Protein AF-A0A0E4AZ51-F1 (afdb_monomer)

pLDDT: mean 97.5, std 4.2, range [66.88, 98.94]

Radius of gyration: 14.55 Å; Cα contacts (8 Å, |Δi|>4): 148; chains: 1; bounding box: 35×25×43 Å

Secondary structure (DSSP, 8-state):
--GGG--HHHHHHHHHHHHHHHHHHHHHTT--SPEEE---S-SSSS--SS-SHHHHHHHHHHHT-TTTEEEEEEHHHHHHTTS-HHHHHHHHHHTT-EEEEE-----TT-

Nearest PDB structures (foldseek):
  6t8f-assembly1_B  TM=1.001E+00  e=1.484E-13  Piromyces sp. E2
  4xkm-assembly1_H  TM=9.992E-01  e=3.707E-13  Bacteroides thetaiotaomicron VPI-5482
  5nh4-assembly1_B  TM=1.000E+00  e=1.902E-12  Piromyces sp. E2
  1a0c-assembly1_A  TM=9.952E-01  e=1.284E-12  Thermoanaerobacterium thermosulfurigenes
  1a0e-assembly1_A  TM=9.957E-01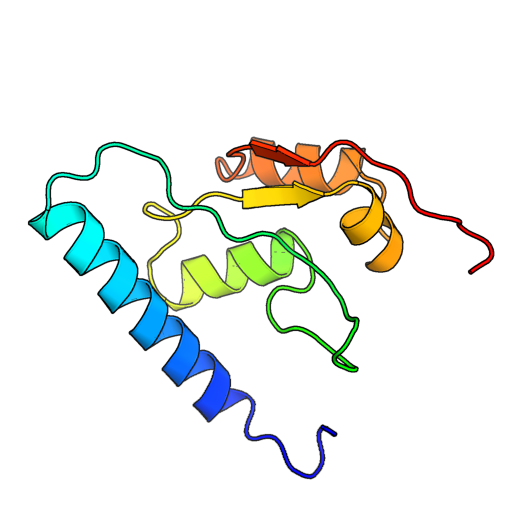  e=3.209E-12  Thermotoga neapolitana

Foldseek 3Di:
DDPVPDDPVVVLVVVLVVVVVVLVVCVVVVPPAAAEDEAAQCPPHPGDQSQALVSVCVSCVVSVNQVRYAYAYEQQRCVNSVHGSVVRVVVRVVSVRHDHYDDDHDDPVD

Structure (mmCIF, N/CA/C/O backbone):
data_AF-A0A0E4AZ51-F1
#
_entry.id   AF-A0A0E4AZ51-F1
#
loop_
_atom_site.group_PDB
_atom_site.id
_atom_site.type_symbol
_atom_site.label_atom_id
_atom_site.label_alt_id
_atom_site.label_comp_id
_atom_site.label_asym_id
_atom_site.label_entity_id
_atom_site.label_seq_id
_atom_site.pdbx_PDB_ins_code
_atom_site.Cartn_x
_atom_site.Cartn_y
_atom_site.Cartn_z
_atom_site.occupancy
_atom_site.B_iso_or_equiv
_atom_site.auth_seq_id
_atom_site.auth_comp_id
_atom_site.auth_asym_id
_atom_site.auth_atom_id
_atom_site.pdbx_PDB_model_num
ATOM 1 N N . ASP A 1 1 ? 18.497 -1.883 -0.141 1.00 70.88 1 ASP A N 1
ATOM 2 C CA . ASP A 1 1 ? 18.606 -3.237 0.446 1.00 70.88 1 ASP A CA 1
ATOM 3 C C . ASP A 1 1 ? 18.308 -4.339 -0.555 1.00 70.88 1 ASP A C 1
ATOM 5 O O . ASP A 1 1 ? 17.780 -4.064 -1.631 1.00 70.88 1 ASP A O 1
ATOM 9 N N . THR A 1 2 ? 18.690 -5.573 -0.226 1.00 91.38 2 THR A N 1
ATOM 10 C CA . THR A 1 2 ? 18.491 -6.768 -1.057 1.00 91.38 2 THR A CA 1
ATOM 11 C C . THR A 1 2 ? 17.745 -7.834 -0.266 1.00 91.38 2 THR A C 1
ATOM 13 O O . THR A 1 2 ? 17.787 -7.847 0.954 1.00 91.38 2 THR A O 1
ATOM 16 N N . LEU A 1 3 ? 17.141 -8.812 -0.935 1.00 96.31 3 LEU A N 1
ATOM 17 C CA . LEU A 1 3 ? 16.507 -9.912 -0.206 1.00 96.31 3 LEU A CA 1
ATOM 18 C C . LEU A 1 3 ? 17.509 -10.737 0.635 1.00 96.31 3 LEU A C 1
ATOM 20 O O . LEU A 1 3 ? 17.119 -11.338 1.628 1.00 96.31 3 LEU A O 1
ATOM 24 N N . LEU A 1 4 ? 18.801 -10.739 0.277 1.00 97.69 4 LEU A N 1
ATOM 25 C CA . LEU A 1 4 ? 19.843 -11.492 0.992 1.00 97.69 4 LEU A CA 1
ATOM 26 C C . LEU A 1 4 ? 20.061 -11.002 2.430 1.00 97.69 4 LEU A C 1
ATOM 28 O O . LEU A 1 4 ? 20.550 -11.765 3.259 1.00 97.69 4 LEU A O 1
ATOM 32 N N . ASN A 1 5 ? 19.715 -9.747 2.721 1.00 97.38 5 ASN A N 1
ATOM 33 C CA . ASN A 1 5 ? 19.860 -9.140 4.041 1.00 97.38 5 ASN A CA 1
ATOM 34 C C . ASN A 1 5 ? 18.520 -8.726 4.672 1.00 97.38 5 ASN A C 1
ATOM 36 O O . ASN A 1 5 ? 18.522 -7.954 5.627 1.00 97.38 5 ASN A O 1
ATOM 40 N N . THR A 1 6 ? 17.397 -9.257 4.176 1.00 98.00 6 THR A N 1
ATOM 41 C CA . THR A 1 6 ? 16.045 -8.895 4.625 1.00 98.00 6 THR A CA 1
ATOM 42 C C . THR A 1 6 ? 15.328 -10.089 5.250 1.00 98.00 6 THR A C 1
ATOM 44 O O . THR A 1 6 ? 15.138 -11.126 4.614 1.00 98.00 6 THR A O 1
ATOM 47 N N . ASP A 1 7 ? 14.847 -9.920 6.483 1.00 98.19 7 ASP A N 1
ATOM 48 C CA . ASP A 1 7 ? 13.887 -10.841 7.100 1.00 98.19 7 ASP A CA 1
ATOM 49 C C . ASP A 1 7 ? 12.466 -10.318 6.862 1.00 98.19 7 ASP A C 1
ATOM 51 O O . ASP A 1 7 ? 11.920 -9.539 7.649 1.00 98.19 7 ASP A O 1
ATOM 55 N N . LEU A 1 8 ? 11.859 -10.779 5.762 1.00 96.81 8 LEU A N 1
ATOM 56 C CA . LEU A 1 8 ? 10.518 -10.366 5.333 1.00 96.81 8 LEU A CA 1
ATOM 57 C C . LEU A 1 8 ? 9.464 -10.579 6.423 1.00 96.81 8 LEU A C 1
ATOM 59 O O . LEU A 1 8 ? 8.547 -9.773 6.584 1.00 96.81 8 LEU A O 1
ATOM 63 N N . ARG A 1 9 ? 9.570 -11.684 7.172 1.00 97.12 9 ARG A N 1
ATOM 64 C CA . ARG A 1 9 ? 8.593 -12.020 8.210 1.00 97.12 9 ARG A CA 1
ATOM 65 C C . ARG A 1 9 ? 8.707 -11.030 9.353 1.00 97.12 9 ARG A C 1
ATOM 67 O O . ARG A 1 9 ? 7.688 -10.514 9.814 1.00 97.12 9 ARG A O 1
ATOM 74 N N . ARG A 1 10 ? 9.934 -10.782 9.813 1.00 98.44 10 ARG A N 1
ATOM 75 C CA . ARG A 1 10 ? 10.184 -9.848 10.905 1.00 98.44 10 A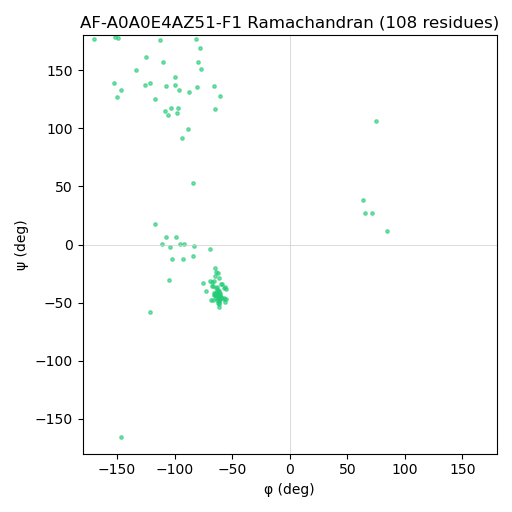RG A CA 1
ATOM 76 C C . ARG A 1 10 ? 9.737 -8.453 10.511 1.00 98.44 10 ARG A C 1
ATOM 78 O O . ARG A 1 10 ? 8.928 -7.886 11.233 1.00 98.44 10 ARG A O 1
ATOM 85 N N . GLU A 1 11 ? 10.205 -7.923 9.388 1.00 98.50 11 GLU A N 1
ATOM 86 C CA . GLU A 1 11 ? 9.886 -6.556 8.968 1.00 98.50 11 GLU A CA 1
ATOM 87 C C . GLU A 1 11 ? 8.380 -6.338 8.791 1.00 98.50 11 GLU A C 1
ATOM 89 O O . GLU A 1 11 ? 7.838 -5.394 9.368 1.00 98.50 11 GLU A O 1
ATOM 94 N N . ARG A 1 12 ? 7.664 -7.260 8.128 1.00 97.38 12 ARG A N 1
ATOM 95 C CA . ARG A 1 12 ? 6.198 -7.173 8.007 1.00 97.38 12 ARG A CA 1
ATOM 96 C C . ARG A 1 12 ? 5.489 -7.222 9.361 1.00 97.38 12 ARG A C 1
ATOM 98 O O . ARG A 1 12 ? 4.544 -6.469 9.572 1.00 97.38 12 ARG A O 1
ATOM 105 N N . ALA A 1 13 ? 5.940 -8.061 10.297 1.00 98.50 13 ALA A N 1
ATOM 106 C CA . ALA A 1 13 ? 5.364 -8.109 11.643 1.00 98.50 13 ALA A CA 1
ATOM 107 C C . ALA A 1 13 ? 5.627 -6.818 12.441 1.00 98.50 13 ALA A C 1
ATOM 109 O O . ALA A 1 13 ? 4.772 -6.377 13.210 1.00 98.50 13 ALA A O 1
ATOM 110 N N . GLN A 1 14 ? 6.796 -6.192 12.257 1.00 98.75 14 GLN A N 1
ATOM 111 C CA . GLN A 1 14 ? 7.096 -4.888 12.854 1.00 98.75 14 GLN A CA 1
ATOM 112 C C . GLN A 1 14 ? 6.199 -3.792 12.264 1.00 98.75 14 GLN A C 1
ATOM 114 O O . GLN A 1 14 ? 5.653 -3.000 13.030 1.00 98.75 14 GLN A O 1
ATOM 119 N N . LEU A 1 15 ? 6.001 -3.785 10.941 1.00 98.56 15 LEU A N 1
ATOM 120 C CA . LEU A 1 15 ? 5.112 -2.843 10.260 1.00 98.56 15 LEU A CA 1
ATOM 121 C C . LEU A 1 15 ? 3.661 -2.994 10.734 1.00 98.56 15 LEU A C 1
ATOM 123 O O . LEU A 1 15 ? 3.038 -2.003 11.101 1.00 98.56 15 LEU A O 1
ATOM 127 N N . GLY A 1 16 ? 3.147 -4.225 10.823 1.00 98.62 16 GLY A N 1
ATOM 128 C CA . GLY A 1 16 ? 1.811 -4.500 11.369 1.00 98.62 16 GLY A CA 1
ATOM 129 C C . GLY A 1 16 ? 1.646 -3.980 12.800 1.00 98.62 16 GLY A C 1
ATOM 130 O O . GLY A 1 16 ? 0.685 -3.270 13.098 1.00 98.62 16 GLY A O 1
ATOM 131 N N . ARG A 1 17 ? 2.628 -4.237 13.681 1.00 98.75 17 ARG A N 1
ATOM 132 C CA . ARG A 1 17 ? 2.616 -3.690 15.050 1.00 98.75 17 ARG A CA 1
ATOM 133 C C . ARG A 1 17 ? 2.620 -2.162 15.052 1.00 98.75 17 ARG A C 1
ATOM 135 O O . ARG A 1 17 ? 1.890 -1.559 15.831 1.00 98.75 17 ARG A O 1
ATOM 142 N N . PHE A 1 18 ? 3.437 -1.539 14.206 1.00 98.88 18 PHE A N 1
ATOM 143 C CA . PHE A 1 18 ? 3.497 -0.084 14.101 1.00 98.88 18 PHE A CA 1
ATOM 144 C C . PHE A 1 18 ? 2.151 0.509 13.666 1.00 98.88 18 PHE A C 1
ATOM 146 O O . PHE A 1 18 ? 1.679 1.453 14.292 1.00 98.88 18 PHE A O 1
ATOM 153 N N . MET A 1 19 ? 1.484 -0.088 12.675 1.00 98.75 19 MET A N 1
ATOM 154 C CA . MET A 1 19 ? 0.174 0.382 12.213 1.00 98.75 19 MET A CA 1
ATOM 155 C C . MET A 1 19 ? -0.907 0.276 13.294 1.00 98.75 19 MET A C 1
ATOM 157 O O . MET A 1 19 ? -1.709 1.197 13.439 1.00 98.75 19 MET A O 1
ATOM 161 N N . HIS A 1 20 ? -0.890 -0.765 14.134 1.00 98.81 20 HIS A N 1
ATOM 162 C CA . HIS A 1 20 ? -1.772 -0.805 15.306 1.00 98.81 20 HIS A CA 1
ATOM 163 C C . HIS A 1 20 ? -1.523 0.353 16.276 1.00 98.81 20 HIS A C 1
ATOM 165 O O . HIS A 1 20 ? -2.486 0.942 16.760 1.00 98.81 20 HIS A O 1
ATOM 171 N N . LEU A 1 21 ? -0.260 0.711 16.533 1.00 98.81 21 LEU A N 1
ATOM 172 C CA . LEU A 1 21 ? 0.069 1.848 17.402 1.00 98.81 21 LEU A CA 1
ATOM 173 C C . LEU A 1 21 ? -0.436 3.172 16.813 1.00 98.81 21 LEU A C 1
ATOM 175 O O . LEU A 1 21 ? -0.916 4.026 17.558 1.00 98.81 21 LEU A O 1
ATOM 179 N N . VAL A 1 22 ? -0.374 3.334 15.487 1.00 98.75 22 VAL A N 1
ATOM 180 C CA . VAL A 1 22 ? -0.949 4.495 14.789 1.00 98.75 22 VAL A CA 1
ATOM 181 C C . VAL A 1 22 ? -2.466 4.551 14.992 1.00 98.75 22 VAL A C 1
ATOM 183 O O . VAL A 1 22 ? -2.980 5.584 15.424 1.00 98.75 22 VAL A O 1
ATOM 186 N N . VAL A 1 23 ? -3.179 3.445 14.752 1.00 98.75 23 VAL A N 1
ATOM 187 C CA . VAL A 1 23 ? -4.642 3.358 14.933 1.00 98.75 23 VAL A CA 1
ATOM 188 C C . VAL A 1 23 ? -5.047 3.625 16.386 1.00 98.75 23 VAL A C 1
ATOM 190 O O . VAL A 1 23 ? -5.958 4.412 16.647 1.00 98.75 23 VAL A O 1
ATOM 193 N N . GLU A 1 24 ? -4.367 2.998 17.348 1.00 98.69 24 GLU A N 1
ATOM 194 C CA . GLU A 1 24 ? -4.627 3.186 18.777 1.00 98.69 24 GLU A CA 1
ATOM 195 C C . GLU A 1 24 ? -4.434 4.651 19.179 1.00 98.69 24 GLU A C 1
ATOM 197 O O . GLU A 1 24 ? -5.288 5.242 19.845 1.00 98.69 24 GLU A O 1
ATOM 202 N N . HIS A 1 25 ? -3.337 5.263 18.732 1.00 98.81 25 HIS A N 1
ATOM 203 C CA . HIS A 1 25 ? -3.047 6.653 19.036 1.00 98.81 25 HIS A CA 1
ATOM 204 C C . HIS A 1 25 ? -4.084 7.595 18.426 1.00 98.81 25 HIS A C 1
ATOM 206 O O . HIS A 1 25 ? -4.567 8.477 19.136 1.00 98.81 25 HIS A O 1
ATOM 212 N N . ALA A 1 26 ? -4.451 7.398 17.155 1.00 98.69 26 ALA A N 1
ATOM 213 C CA . ALA A 1 26 ? -5.480 8.180 16.472 1.00 98.69 26 ALA A CA 1
ATOM 214 C C . ALA A 1 26 ? -6.805 8.154 17.251 1.00 98.69 26 ALA A C 1
ATOM 216 O O . ALA A 1 26 ? -7.379 9.206 17.537 1.00 98.69 26 ALA A O 1
ATOM 217 N N . ARG A 1 27 ? -7.240 6.970 17.700 1.00 98.31 27 ARG A N 1
ATOM 218 C CA . ARG A 1 27 ? -8.438 6.815 18.542 1.00 98.31 27 ARG A CA 1
ATOM 219 C C . ARG A 1 27 ? -8.303 7.528 19.881 1.00 98.31 27 ARG A C 1
ATOM 221 O O . ARG A 1 27 ? -9.208 8.252 20.285 1.00 98.31 27 ARG A O 1
ATOM 228 N N . ARG A 1 28 ? -7.166 7.357 20.557 1.00 98.62 28 ARG A N 1
ATOM 229 C CA . ARG A 1 28 ? -6.897 7.950 21.874 1.00 98.62 28 ARG A CA 1
ATOM 230 C C . ARG A 1 28 ? -6.965 9.478 21.857 1.00 98.62 28 ARG A C 1
ATOM 232 O O . ARG A 1 28 ? -7.379 10.067 22.851 1.00 98.62 28 ARG A O 1
ATOM 239 N N . ILE A 1 29 ? -6.559 10.115 20.759 1.00 98.62 29 ILE A N 1
ATOM 240 C CA . ILE A 1 29 ? -6.615 11.580 20.610 1.00 98.62 29 ILE A CA 1
ATOM 241 C C . ILE A 1 29 ? -7.920 12.081 19.976 1.00 98.62 29 ILE A C 1
ATOM 243 O O . ILE A 1 29 ? -8.071 13.284 19.786 1.00 98.62 29 ILE A O 1
ATOM 247 N N . GLY A 1 30 ? -8.854 11.188 19.637 1.00 98.44 30 GLY A N 1
ATOM 248 C CA . GLY A 1 30 ? -10.113 11.553 18.988 1.00 98.44 30 GLY A CA 1
ATOM 249 C C . GLY A 1 30 ? -9.960 11.999 17.530 1.00 98.44 30 GLY A C 1
ATOM 250 O O . GLY A 1 30 ? -10.778 12.779 17.046 1.00 98.44 30 GLY A O 1
ATOM 251 N N . PHE A 1 31 ? -8.925 11.538 16.819 1.00 98.62 31 PHE A N 1
ATOM 252 C CA . PHE A 1 31 ? -8.782 11.808 15.390 1.00 98.62 31 PHE A CA 1
ATOM 253 C C . PHE A 1 31 ? -9.920 11.132 14.616 1.00 98.62 31 PHE A C 1
ATOM 255 O O . PHE A 1 31 ? -10.039 9.909 14.617 1.00 98.62 31 PHE A O 1
ATOM 262 N N . ALA A 1 32 ? -10.753 11.938 13.957 1.00 97.56 32 ALA A N 1
ATOM 263 C CA . ALA A 1 32 ? -11.930 11.476 13.21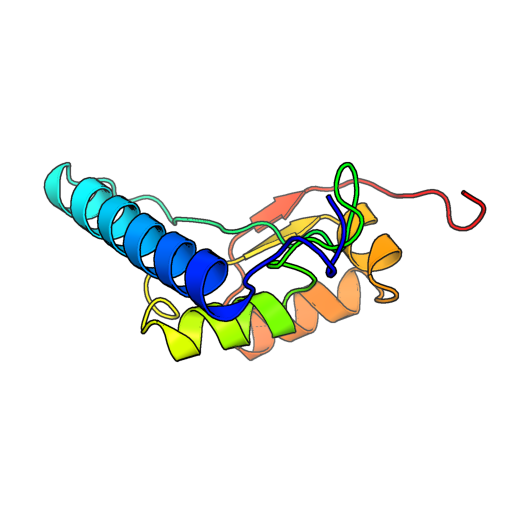8 1.00 97.56 32 ALA A CA 1
ATOM 264 C C . ALA A 1 32 ? -11.677 11.272 11.711 1.00 97.56 32 ALA A C 1
ATOM 266 O O . ALA A 1 32 ? -12.602 10.941 10.970 1.00 97.56 32 ALA A O 1
ATOM 267 N N . GLY A 1 33 ? -10.451 11.521 11.239 1.00 98.12 33 GLY A N 1
ATOM 268 C CA . GLY A 1 33 ? -10.087 11.341 9.836 1.00 98.12 33 GLY A CA 1
ATOM 269 C C . GLY A 1 33 ? -9.849 9.877 9.467 1.00 98.12 33 GLY A C 1
ATOM 270 O O . GLY A 1 33 ? -9.745 8.999 10.321 1.00 98.12 33 GLY A O 1
ATOM 271 N N . THR A 1 34 ? -9.732 9.624 8.165 1.00 98.44 34 THR A N 1
ATOM 272 C CA . THR A 1 34 ? -9.396 8.296 7.634 1.00 98.44 34 THR A CA 1
ATOM 273 C C . THR A 1 34 ? -7.881 8.133 7.575 1.00 98.44 34 THR A C 1
ATOM 275 O O . THR A 1 34 ? -7.190 9.006 7.054 1.00 98.44 34 THR A O 1
ATOM 278 N N . LEU A 1 35 ? -7.361 7.022 8.095 1.00 98.81 35 LEU A N 1
ATOM 279 C CA . LEU A 1 35 ? -5.960 6.645 7.911 1.00 98.81 35 LEU A CA 1
ATOM 280 C C . LEU A 1 35 ? -5.793 5.991 6.541 1.00 98.81 35 LEU A C 1
ATOM 282 O O . LEU A 1 35 ? -6.601 5.142 6.161 1.00 98.81 35 LEU A O 1
ATOM 286 N N . LEU A 1 36 ? -4.747 6.381 5.817 1.00 98.88 36 LEU A N 1
ATOM 287 C CA . LEU A 1 36 ? -4.481 5.904 4.466 1.00 98.88 36 LEU A CA 1
ATOM 288 C C . LEU A 1 36 ? -3.110 5.228 4.389 1.00 98.88 36 LEU A C 1
ATOM 290 O O . LEU A 1 36 ? -2.146 5.721 4.972 1.00 98.88 36 LEU A O 1
ATOM 294 N N . ILE A 1 37 ? -3.036 4.116 3.658 1.00 98.75 37 ILE A N 1
ATOM 295 C CA . ILE A 1 37 ? -1.786 3.582 3.101 1.00 98.75 37 ILE A CA 1
ATOM 296 C C . ILE A 1 37 ? -1.816 3.834 1.598 1.00 98.75 37 ILE A C 1
ATOM 298 O O . ILE A 1 37 ? -2.840 3.625 0.948 1.00 98.75 37 ILE A O 1
ATOM 302 N N . GLU A 1 38 ? -0.693 4.281 1.059 1.00 98.88 38 GLU A N 1
ATOM 303 C CA . GLU A 1 38 ? -0.525 4.562 -0.358 1.00 98.88 38 GLU A CA 1
ATOM 304 C C . GLU A 1 38 ? 0.326 3.467 -0.998 1.00 98.88 38 GLU A C 1
ATOM 306 O O . GLU A 1 38 ? 1.504 3.362 -0.663 1.00 98.88 38 GLU A O 1
ATOM 311 N N . PRO A 1 39 ? -0.239 2.619 -1.875 1.00 98.75 39 PRO A N 1
ATOM 312 C CA . PRO A 1 39 ? 0.546 1.588 -2.522 1.00 98.75 39 PRO A CA 1
ATOM 313 C C . PRO A 1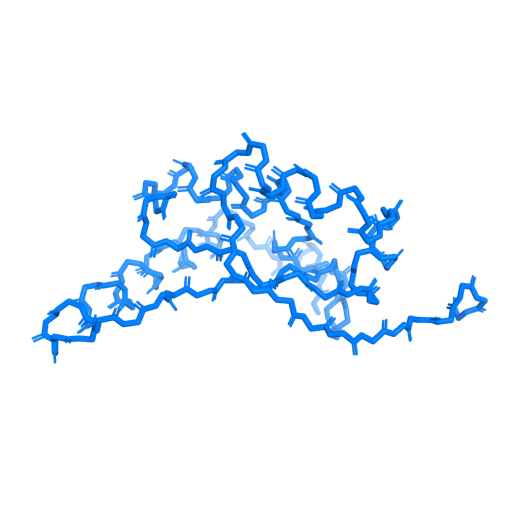 39 ? 1.602 2.186 -3.456 1.00 98.75 39 PRO A C 1
ATOM 315 O O . PRO A 1 39 ? 1.306 3.081 -4.252 1.00 98.75 39 PRO A O 1
ATOM 318 N N . LYS A 1 40 ? 2.813 1.635 -3.404 1.00 98.75 40 LYS A N 1
ATOM 319 C CA . LYS A 1 40 ? 3.893 1.872 -4.359 1.00 98.75 40 LYS A CA 1
ATOM 320 C C . LYS A 1 40 ? 4.714 0.586 -4.509 1.00 98.75 40 LYS A C 1
ATOM 322 O O . LYS A 1 40 ? 5.089 -0.015 -3.507 1.00 98.75 40 LYS A O 1
ATOM 327 N N . PRO A 1 41 ? 5.039 0.137 -5.732 1.00 98.12 41 PRO A N 1
ATOM 328 C CA . PRO A 1 41 ? 5.715 -1.147 -5.945 1.00 98.12 41 PRO A CA 1
ATOM 329 C C . PRO A 1 41 ? 7.207 -1.143 -5.590 1.00 98.12 41 PRO A C 1
ATOM 331 O O . PRO A 1 41 ? 7.757 -2.180 -5.192 1.00 98.12 41 PRO A O 1
ATOM 334 N N . MET A 1 42 ? 7.873 -0.005 -5.794 1.00 96.94 42 MET A N 1
ATOM 335 C CA . MET A 1 42 ? 9.322 0.191 -5.706 1.00 96.94 42 MET A CA 1
ATOM 336 C C . MET A 1 42 ? 9.665 1.691 -5.767 1.00 96.94 42 MET A C 1
ATOM 338 O O . MET A 1 42 ? 8.790 2.504 -6.032 1.00 96.94 42 MET A O 1
ATOM 342 N N . GLU A 1 43 ? 10.957 2.016 -5.634 1.00 91.81 43 GLU A N 1
ATOM 343 C CA . GLU A 1 43 ? 11.559 3.361 -5.668 1.00 91.81 43 GLU A CA 1
ATOM 344 C C . GLU A 1 43 ? 11.321 4.194 -4.381 1.00 91.81 43 GLU A C 1
ATOM 346 O O . GLU A 1 43 ? 10.227 4.717 -4.166 1.00 91.81 43 GLU A O 1
ATOM 351 N N . PRO A 1 44 ? 12.350 4.386 -3.523 1.00 95.69 44 PRO A N 1
ATOM 352 C CA . PRO A 1 44 ? 13.771 4.093 -3.755 1.00 95.69 44 PRO A CA 1
ATOM 353 C C . PRO A 1 44 ? 14.168 2.634 -3.483 1.00 95.69 44 PRO A C 1
ATOM 355 O O . PRO A 1 44 ? 15.292 2.235 -3.787 1.00 95.69 44 PRO A O 1
ATOM 358 N N . THR A 1 45 ? 13.290 1.821 -2.889 1.00 96.81 45 THR A N 1
ATOM 359 C CA . THR A 1 45 ? 13.616 0.415 -2.619 1.00 96.81 45 THR A CA 1
ATOM 360 C C . THR A 1 45 ? 13.452 -0.433 -3.878 1.00 96.81 45 THR A C 1
ATOM 362 O O . THR A 1 45 ? 12.706 -0.093 -4.793 1.00 96.81 45 THR A O 1
ATOM 365 N N . LYS A 1 46 ? 14.132 -1.583 -3.922 1.00 96.75 46 LYS A N 1
ATOM 366 C CA . LYS A 1 46 ? 13.941 -2.563 -5.002 1.00 96.75 46 LYS A CA 1
ATOM 367 C C . LYS A 1 46 ? 12.531 -3.176 -4.991 1.00 96.75 46 LYS A C 1
ATOM 369 O O . LYS A 1 46 ? 12.029 -3.572 -6.035 1.00 96.75 46 LYS A O 1
ATOM 374 N N . HIS A 1 47 ? 11.940 -3.304 -3.807 1.00 97.50 47 HIS A N 1
ATOM 375 C CA . HIS A 1 47 ? 10.585 -3.794 -3.582 1.00 97.50 47 HIS A CA 1
ATOM 376 C C . HIS A 1 47 ? 10.045 -3.115 -2.324 1.00 97.50 47 HIS A C 1
ATOM 378 O O . HIS A 1 47 ? 10.708 -3.137 -1.281 1.00 97.50 47 HIS A O 1
ATOM 384 N N . GLN A 1 48 ? 8.875 -2.498 -2.423 1.00 98.19 48 GLN A N 1
ATOM 385 C CA . GLN A 1 48 ? 8.116 -2.005 -1.276 1.00 98.19 48 GLN A CA 1
ATOM 386 C C . GLN A 1 48 ? 7.016 -3.013 -0.926 1.00 98.19 48 GLN A C 1
ATOM 388 O O . GLN A 1 48 ? 6.470 -3.681 -1.804 1.00 98.19 48 GLN A O 1
ATOM 393 N N . TYR A 1 49 ? 6.737 -3.175 0.372 1.00 97.69 49 TYR A N 1
ATOM 394 C CA . TYR A 1 49 ? 5.799 -4.191 0.870 1.00 97.69 49 TYR A CA 1
ATOM 395 C C . TYR A 1 49 ? 4.345 -3.900 0.493 1.00 97.69 49 TYR A C 1
ATOM 397 O O . TYR A 1 49 ? 3.548 -4.818 0.302 1.00 97.69 49 TYR A O 1
AT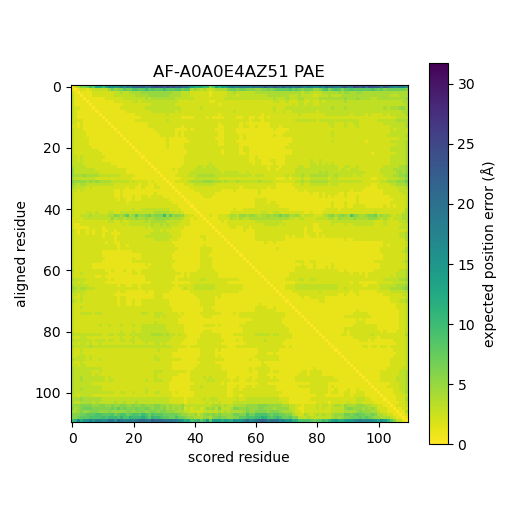OM 405 N N . ASP A 1 50 ? 4.025 -2.621 0.403 1.00 97.94 50 ASP A N 1
ATOM 406 C CA . ASP A 1 50 ? 2.780 -2.000 -0.016 1.00 97.94 50 ASP A CA 1
ATOM 407 C C . ASP A 1 50 ? 2.718 -1.877 -1.544 1.00 97.94 50 ASP A C 1
ATOM 409 O O . ASP A 1 50 ? 2.508 -0.806 -2.089 1.00 97.94 50 ASP A O 1
ATOM 413 N N . HIS A 1 51 ? 2.928 -2.996 -2.239 1.00 98.56 51 HIS A N 1
ATOM 414 C CA . HIS A 1 51 ? 3.229 -3.006 -3.671 1.00 98.56 51 HIS A CA 1
ATOM 415 C C . HIS A 1 51 ? 2.110 -2.456 -4.574 1.00 98.56 51 HIS A C 1
ATOM 417 O O . HIS A 1 51 ? 2.365 -1.656 -5.469 1.00 98.56 51 HIS A O 1
ATOM 423 N N . ASP A 1 52 ? 0.885 -2.920 -4.341 1.00 98.88 52 ASP A N 1
ATOM 424 C CA . ASP A 1 52 ? -0.346 -2.543 -5.035 1.00 98.88 52 ASP A CA 1
ATOM 425 C C . ASP A 1 52 ? -1.535 -2.658 -4.059 1.00 98.88 52 ASP A C 1
ATOM 427 O O . ASP A 1 52 ? -1.381 -3.067 -2.897 1.00 98.88 52 ASP A O 1
ATOM 431 N N . ALA A 1 53 ? -2.735 -2.299 -4.507 1.00 98.81 53 ALA A N 1
ATOM 432 C CA . ALA A 1 53 ? -3.946 -2.326 -3.697 1.00 98.81 53 ALA A CA 1
ATOM 433 C C . ALA A 1 53 ? -4.241 -3.722 -3.123 1.00 98.81 53 ALA A C 1
ATOM 435 O O . ALA A 1 53 ? -4.678 -3.837 -1.973 1.00 98.81 53 ALA A O 1
ATOM 436 N N . ALA A 1 54 ? -3.982 -4.789 -3.883 1.00 98.81 54 ALA A N 1
ATOM 437 C CA . ALA A 1 54 ? -4.228 -6.161 -3.450 1.00 98.81 54 ALA A CA 1
ATOM 438 C C . ALA A 1 54 ? -3.219 -6.626 -2.386 1.00 98.81 54 ALA A C 1
ATOM 440 O O . ALA A 1 54 ? -3.603 -7.272 -1.406 1.00 98.81 54 ALA A O 1
ATOM 441 N N . ALA A 1 55 ? -1.944 -6.266 -2.528 1.00 98.75 55 ALA A N 1
ATOM 442 C CA . ALA A 1 55 ? -0.899 -6.557 -1.553 1.00 98.75 55 ALA A CA 1
ATOM 443 C C . ALA A 1 55 ? -1.151 -5.829 -0.226 1.00 98.75 55 ALA A C 1
ATOM 445 O O . ALA A 1 55 ? -1.044 -6.444 0.844 1.00 98.75 55 ALA A O 1
ATOM 446 N N . VAL A 1 56 ? -1.550 -4.551 -0.286 1.00 98.81 56 VAL A N 1
ATOM 447 C CA . VAL A 1 56 ? -1.945 -3.796 0.910 1.00 98.81 56 VAL A CA 1
ATOM 448 C C . VAL A 1 56 ? -3.202 -4.398 1.529 1.00 98.81 56 VAL A C 1
ATOM 450 O O . VAL A 1 56 ? -3.230 -4.614 2.737 1.00 98.81 56 VAL A O 1
ATOM 453 N N . HIS A 1 57 ? -4.211 -4.766 0.735 1.00 98.81 57 HIS A N 1
ATOM 454 C CA . HIS A 1 57 ? -5.408 -5.437 1.249 1.00 98.81 57 HIS A CA 1
ATOM 455 C C . HIS A 1 57 ? -5.068 -6.731 2.004 1.00 98.81 57 HIS A C 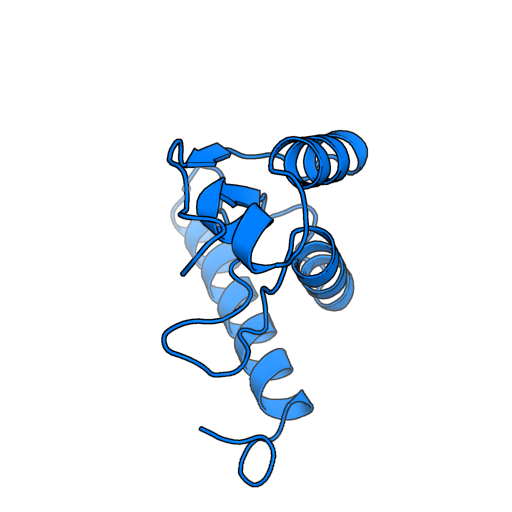1
ATOM 457 O O . HIS A 1 57 ? -5.528 -6.932 3.129 1.00 98.81 57 HIS A O 1
ATOM 463 N N . ALA A 1 58 ? -4.207 -7.581 1.439 1.00 98.69 58 ALA A N 1
ATOM 464 C CA . ALA A 1 58 ? -3.760 -8.805 2.098 1.00 98.69 58 ALA A CA 1
ATOM 465 C C . ALA A 1 58 ? -3.002 -8.522 3.407 1.00 98.69 58 ALA A C 1
ATOM 467 O O . ALA A 1 58 ? -3.193 -9.232 4.395 1.00 98.69 58 ALA A O 1
ATOM 468 N N . PHE A 1 59 ? -2.165 -7.479 3.441 1.00 98.75 59 PHE A N 1
ATOM 469 C CA . PHE A 1 59 ? -1.509 -7.021 4.667 1.00 98.75 59 PHE A CA 1
ATOM 470 C C . PHE A 1 59 ? -2.533 -6.568 5.719 1.00 98.75 59 PHE A C 1
ATOM 472 O O . PHE A 1 59 ? -2.463 -7.011 6.864 1.00 98.75 59 PHE A O 1
ATOM 479 N N . LEU A 1 60 ? -3.510 -5.745 5.335 1.00 98.75 60 LEU A N 1
ATOM 480 C CA . LEU A 1 60 ? -4.542 -5.256 6.248 1.00 98.75 60 LEU A CA 1
ATOM 481 C C . LEU A 1 60 ? -5.356 -6.410 6.843 1.00 98.75 60 LEU A C 1
ATOM 483 O O . LEU A 1 60 ? -5.528 -6.450 8.057 1.00 98.75 60 LEU A O 1
ATOM 487 N N . LEU A 1 61 ? -5.771 -7.385 6.028 1.00 98.62 61 LEU A N 1
ATOM 488 C CA . LEU A 1 61 ? -6.466 -8.588 6.502 1.00 98.62 61 LEU A CA 1
ATOM 489 C C . LEU A 1 61 ? -5.599 -9.427 7.447 1.00 98.62 61 LEU A C 1
ATOM 491 O O . LEU A 1 61 ? -6.074 -9.884 8.483 1.00 98.62 61 LEU A O 1
ATOM 495 N N . GLN A 1 62 ? -4.319 -9.619 7.112 1.00 98.44 62 GLN A N 1
ATOM 496 C CA . GLN A 1 62 ? -3.386 -10.402 7.927 1.00 98.44 62 GLN A CA 1
ATOM 497 C C . GLN A 1 62 ? -3.234 -9.835 9.347 1.00 98.44 62 GLN A C 1
ATOM 499 O O . GLN A 1 62 ? -3.039 -10.602 10.291 1.00 98.44 62 GLN A O 1
ATOM 504 N N . PHE A 1 63 ? -3.307 -8.511 9.495 1.00 98.62 63 PHE A N 1
ATOM 505 C CA . PHE A 1 63 ? -3.132 -7.819 10.772 1.00 98.62 63 PHE A CA 1
ATOM 506 C C . PHE A 1 63 ? -4.446 -7.263 11.355 1.00 98.62 63 PHE A C 1
ATOM 508 O O . PHE A 1 63 ? -4.409 -6.591 12.377 1.00 98.62 63 PHE A O 1
ATOM 515 N N . GLY A 1 64 ? -5.612 -7.551 10.765 1.00 98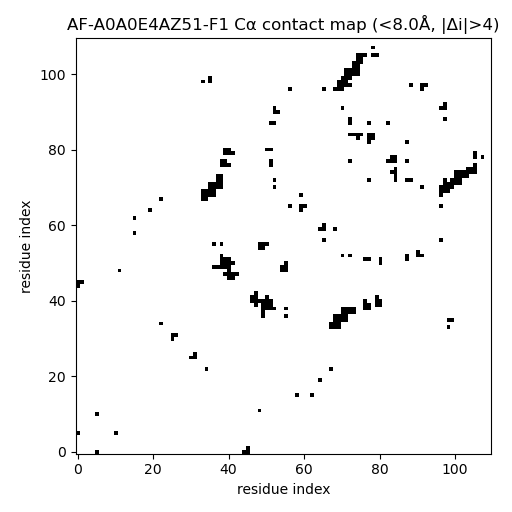.50 64 GLY A N 1
ATOM 516 C CA . GLY A 1 64 ? -6.909 -7.083 11.278 1.00 98.50 64 GLY A CA 1
ATOM 517 C C . GLY A 1 64 ? -7.071 -5.556 11.263 1.00 98.50 64 GLY A C 1
ATOM 518 O O . GLY A 1 64 ? -7.583 -4.972 12.219 1.00 98.50 64 GLY A O 1
ATOM 519 N N . LEU A 1 65 ? -6.566 -4.901 10.214 1.00 98.69 65 LEU A N 1
ATOM 520 C CA . LEU A 1 65 ? -6.558 -3.445 10.019 1.00 98.69 65 LEU A CA 1
ATOM 521 C C . LEU A 1 65 ? -7.488 -2.987 8.879 1.00 98.69 65 LEU A C 1
ATOM 523 O O . LEU A 1 65 ? -7.590 -1.791 8.610 1.00 98.69 65 LEU A O 1
ATOM 527 N N . GLU A 1 66 ? -8.189 -3.902 8.207 1.00 97.94 66 GLU A N 1
ATOM 528 C CA . GLU A 1 66 ? -8.998 -3.639 7.003 1.00 97.94 66 GLU A CA 1
ATOM 529 C C . GLU A 1 66 ? -10.198 -2.706 7.245 1.00 97.94 66 GLU A C 1
ATOM 531 O O . GLU A 1 66 ? -10.739 -2.086 6.323 1.00 97.94 66 GLU A O 1
ATOM 536 N N . ARG A 1 67 ? -10.613 -2.582 8.509 1.00 97.81 67 ARG A N 1
ATOM 537 C CA . ARG A 1 67 ? -11.675 -1.665 8.950 1.00 97.81 67 ARG A CA 1
ATOM 538 C C . ARG A 1 67 ? -11.153 -0.307 9.411 1.00 97.81 67 ARG A C 1
ATOM 540 O O . ARG A 1 67 ? -11.951 0.609 9.570 1.00 97.81 67 ARG A O 1
ATOM 547 N N . GLU A 1 68 ? -9.845 -0.184 9.613 1.00 98.44 68 GLU A N 1
ATOM 548 C CA . GLU A 1 68 ? -9.204 0.985 10.225 1.00 98.44 68 GLU A CA 1
ATOM 549 C C . GLU A 1 68 ? -8.494 1.872 9.201 1.00 98.44 68 GLU A C 1
ATOM 551 O O . GLU A 1 68 ? -8.391 3.082 9.389 1.00 98.44 68 GLU A O 1
ATOM 556 N N . ILE A 1 69 ? -7.988 1.265 8.126 1.00 98.75 69 ILE A N 1
ATOM 557 C CA . ILE A 1 69 ? -7.131 1.917 7.137 1.00 98.75 69 ILE A CA 1
ATOM 558 C C . ILE A 1 69 ? -7.732 1.727 5.739 1.00 98.75 69 ILE A C 1
ATOM 560 O O . ILE A 1 69 ? -8.209 0.644 5.394 1.00 98.75 69 ILE A O 1
ATOM 564 N N . LYS A 1 70 ? -7.721 2.795 4.937 1.00 98.81 70 LYS A N 1
ATOM 565 C CA . LYS A 1 70 ? -8.132 2.813 3.523 1.00 98.81 70 LYS A CA 1
ATOM 566 C C . LYS A 1 70 ? -6.926 3.067 2.614 1.00 98.81 70 LYS A C 1
ATOM 568 O O . LYS A 1 70 ? -5.810 3.254 3.091 1.00 98.81 70 LYS A O 1
ATOM 573 N N . LEU A 1 71 ? -7.136 3.033 1.304 1.00 98.88 71 LEU A N 1
ATOM 574 C CA . LEU A 1 71 ? -6.089 3.228 0.307 1.00 98.88 71 LEU A CA 1
ATOM 575 C C . LEU A 1 71 ? -6.102 4.652 -0.252 1.00 98.88 71 LEU A C 1
ATOM 577 O O . LEU A 1 71 ? -7.168 5.186 -0.574 1.00 98.88 71 LEU A O 1
ATOM 581 N N . ASN A 1 72 ? -4.911 5.230 -0.399 1.00 98.94 72 ASN A N 1
ATOM 582 C CA . ASN A 1 72 ? -4.655 6.372 -1.272 1.00 98.94 72 ASN A CA 1
ATOM 583 C C . ASN A 1 72 ? -4.071 5.839 -2.585 1.00 98.94 72 ASN A C 1
ATOM 585 O O . ASN A 1 72 ? -2.996 5.253 -2.562 1.00 98.94 72 ASN A O 1
ATOM 589 N N . ILE A 1 73 ? -4.780 5.952 -3.708 1.00 98.88 73 ILE A N 1
ATOM 590 C CA . ILE A 1 73 ? -4.301 5.387 -4.980 1.00 98.88 73 ILE A CA 1
ATOM 591 C C . ILE A 1 73 ? -3.617 6.475 -5.806 1.00 98.88 73 ILE A C 1
ATOM 593 O O . ILE A 1 73 ? -4.272 7.418 -6.250 1.00 98.88 73 ILE A O 1
ATOM 597 N N . GLU A 1 74 ? -2.326 6.305 -6.080 1.00 98.88 74 GLU A N 1
ATOM 598 C CA . GLU A 1 74 ? -1.580 7.159 -7.002 1.00 98.88 74 GLU A CA 1
ATOM 599 C C . GLU A 1 74 ? -1.521 6.539 -8.408 1.00 98.88 74 GLU A C 1
ATOM 601 O O . GLU A 1 74 ? -1.191 5.363 -8.588 1.00 98.88 74 GLU A O 1
ATOM 606 N N . ALA A 1 75 ? -1.809 7.341 -9.434 1.00 98.56 75 ALA A N 1
ATOM 607 C CA . ALA A 1 75 ? -1.860 6.866 -10.815 1.00 98.56 75 ALA A CA 1
ATOM 608 C C . ALA A 1 75 ? -0.500 6.384 -11.357 1.00 98.56 75 ALA A C 1
ATOM 610 O O . ALA A 1 75 ? -0.448 5.355 -12.034 1.00 98.56 75 ALA A O 1
ATOM 611 N N . ASN A 1 76 ? 0.596 7.090 -11.063 1.00 98.44 76 ASN A N 1
ATOM 612 C CA . ASN A 1 76 ? 1.940 6.663 -11.454 1.00 98.44 76 ASN A CA 1
ATOM 613 C C . ASN A 1 76 ? 2.358 5.364 -10.742 1.00 98.44 76 ASN A C 1
ATOM 615 O O . ASN A 1 76 ? 2.881 4.456 -11.389 1.00 98.44 76 ASN A O 1
ATOM 619 N N . HIS A 1 77 ? 2.065 5.232 -9.444 1.00 98.69 77 HIS A N 1
ATOM 620 C CA . HIS A 1 77 ? 2.360 4.014 -8.680 1.00 98.69 77 HIS A CA 1
ATOM 621 C C . HIS A 1 77 ? 1.596 2.798 -9.211 1.00 98.69 77 HIS A C 1
ATOM 623 O O . HIS A 1 77 ? 2.193 1.733 -9.365 1.00 98.69 77 HIS A O 1
ATOM 629 N N . ALA A 1 78 ? 0.325 2.976 -9.588 1.00 98.56 78 ALA A N 1
ATOM 630 C CA . ALA A 1 78 ? -0.458 1.934 -10.249 1.00 98.56 78 ALA A CA 1
ATOM 631 C C . ALA A 1 78 ? 0.238 1.434 -11.527 1.00 98.56 78 ALA A C 1
ATOM 633 O O . ALA A 1 78 ? 0.450 0.232 -11.692 1.00 98.56 78 ALA A O 1
ATOM 634 N N . THR A 1 79 ? 0.668 2.354 -12.400 1.00 98.06 79 THR A N 1
ATOM 635 C CA . THR A 1 79 ? 1.363 1.984 -13.644 1.00 98.06 79 THR A CA 1
ATOM 636 C C . THR A 1 79 ? 2.738 1.372 -13.407 1.00 98.06 79 THR A C 1
ATOM 638 O O . THR A 1 79 ? 3.105 0.429 -14.106 1.00 98.06 79 THR A O 1
ATOM 641 N N . LEU A 1 80 ? 3.472 1.836 -12.393 1.00 97.88 80 LEU A N 1
ATOM 642 C CA . LEU A 1 80 ? 4.765 1.270 -12.010 1.00 97.88 80 LEU A CA 1
ATOM 643 C C . LEU A 1 80 ? 4.623 -0.175 -11.492 1.00 97.88 80 LEU A C 1
ATOM 645 O O . LEU A 1 80 ? 5.558 -0.965 -11.610 1.00 97.88 80 LEU A O 1
ATOM 649 N N . ALA A 1 81 ? 3.456 -0.531 -10.940 1.00 97.94 81 ALA A N 1
ATOM 650 C CA . ALA A 1 81 ? 3.140 -1.879 -10.462 1.00 97.94 81 ALA A CA 1
ATOM 651 C C . ALA A 1 81 ? 2.665 -2.813 -11.592 1.00 97.94 81 ALA A C 1
ATOM 653 O O . ALA A 1 81 ? 2.395 -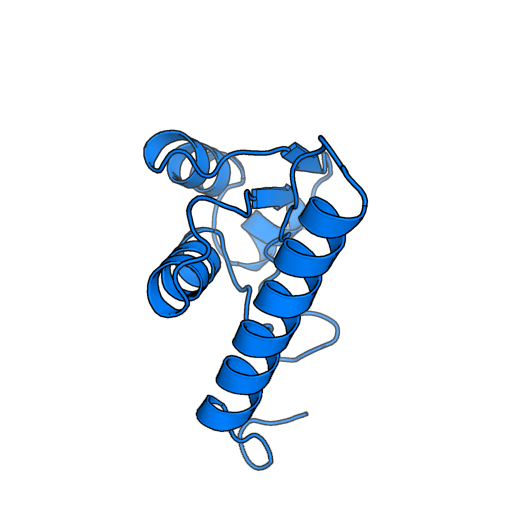3.989 -11.358 1.00 97.94 81 ALA A O 1
ATOM 654 N N . GLY A 1 82 ? 2.574 -2.308 -12.828 1.00 97.69 82 GLY A N 1
ATOM 655 C CA . GLY A 1 82 ? 2.079 -3.057 -13.983 1.00 97.69 82 GLY A CA 1
ATOM 656 C C . GLY A 1 82 ? 0.556 -3.048 -14.134 1.00 97.69 82 GLY A C 1
ATOM 657 O O . GLY A 1 82 ? 0.030 -3.792 -14.964 1.00 97.69 82 GLY A O 1
ATOM 658 N N . HIS A 1 83 ? -0.153 -2.196 -13.388 1.00 98.38 83 HIS A N 1
ATOM 659 C CA . HIS A 1 83 ? -1.612 -2.083 -13.417 1.00 98.38 83 HIS A CA 1
ATOM 660 C C . HIS A 1 83 ? -2.058 -0.768 -14.059 1.00 98.38 83 HIS A C 1
ATOM 662 O O . HIS A 1 83 ? -1.337 0.227 -14.079 1.00 98.38 83 HIS A O 1
ATOM 668 N N . SER A 1 84 ? -3.284 -0.716 -14.579 1.00 98.38 84 SER A N 1
ATOM 669 C CA . SER A 1 84 ? -3.878 0.580 -14.918 1.00 98.38 84 SER A CA 1
ATOM 670 C C . SER A 1 84 ? -4.362 1.286 -13.648 1.00 98.38 84 SER A C 1
ATOM 672 O O . SER A 1 84 ? -4.793 0.638 -12.695 1.00 98.38 84 SER A O 1
ATOM 674 N N . PHE A 1 85 ? -4.377 2.622 -13.638 1.00 98.69 85 PHE A N 1
ATOM 675 C CA . PHE A 1 85 ? -4.945 3.375 -12.511 1.00 98.69 85 PHE A CA 1
ATOM 676 C C . PHE A 1 85 ? -6.407 2.981 -12.233 1.00 98.69 85 PHE A C 1
ATOM 678 O O . PHE A 1 85 ? -6.825 2.858 -11.084 1.00 98.69 85 PHE A O 1
ATOM 685 N N . GLN A 1 86 ? -7.186 2.704 -13.284 1.00 98.56 86 GLN A N 1
ATOM 686 C CA . GLN A 1 86 ? -8.579 2.277 -13.147 1.00 98.56 86 GLN A CA 1
ATOM 687 C C . GLN A 1 86 ? -8.704 0.891 -12.507 1.00 98.56 86 GLN A C 1
ATOM 689 O O . GLN A 1 86 ? -9.686 0.651 -11.808 1.00 98.56 86 GLN A O 1
ATOM 694 N N . HIS A 1 87 ? -7.740 -0.007 -12.735 1.00 98.81 87 HIS A N 1
ATOM 695 C CA . HIS A 1 87 ? -7.718 -1.318 -12.089 1.00 98.81 87 HIS A CA 1
ATOM 696 C C . HIS A 1 87 ? -7.616 -1.169 -10.569 1.00 98.81 87 HIS A C 1
ATOM 698 O O . HIS A 1 87 ? -8.465 -1.691 -9.848 1.00 98.81 87 HIS A O 1
ATOM 704 N N . GLU A 1 88 ? -6.646 -0.383 -10.101 1.00 98.88 88 GLU A N 1
ATOM 705 C CA . GLU A 1 88 ? -6.410 -0.156 -8.671 1.00 98.88 88 GLU A CA 1
ATOM 706 C C . GLU A 1 88 ? -7.605 0.526 -7.992 1.00 98.88 88 GLU A C 1
ATOM 708 O O . GLU A 1 88 ? -8.047 0.104 -6.921 1.00 98.88 88 GLU A O 1
ATOM 713 N N . LEU A 1 89 ? -8.207 1.524 -8.651 1.00 98.88 89 LEU A N 1
ATOM 714 C CA . LEU A 1 89 ? -9.440 2.157 -8.176 1.00 98.88 89 LEU A CA 1
ATOM 715 C C . LEU A 1 89 ? -10.603 1.164 -8.088 1.00 98.88 89 LEU A C 1
ATOM 717 O O . LEU A 1 89 ? -11.297 1.112 -7.071 1.00 98.88 89 LEU A O 1
ATOM 721 N N . ALA A 1 90 ? -10.827 0.373 -9.140 1.00 98.88 90 ALA A N 1
ATOM 722 C CA . ALA A 1 90 ? -11.914 -0.598 -9.181 1.00 98.88 90 ALA A CA 1
ATOM 723 C C . ALA A 1 90 ? -11.749 -1.666 -8.093 1.00 98.88 90 ALA A C 1
ATOM 725 O O . ALA A 1 90 ? -12.720 -1.990 -7.408 1.00 98.88 90 ALA A O 1
ATOM 726 N N . TYR A 1 91 ? -10.526 -2.163 -7.886 1.00 98.88 91 TYR A N 1
ATOM 727 C CA . TYR A 1 91 ? -10.215 -3.107 -6.816 1.00 98.88 91 TYR A CA 1
ATOM 728 C C . TYR A 1 91 ? -10.489 -2.499 -5.436 1.00 98.88 91 TYR A C 1
ATOM 730 O O . TYR A 1 91 ? -11.186 -3.109 -4.617 1.00 98.88 91 TYR A O 1
ATOM 738 N N . ALA A 1 92 ? -9.986 -1.287 -5.179 1.00 98.75 92 ALA A N 1
ATOM 739 C CA . ALA A 1 92 ? -10.164 -0.605 -3.903 1.00 98.75 92 ALA A CA 1
ATOM 740 C C . ALA A 1 92 ? -11.649 -0.347 -3.595 1.00 98.75 92 ALA A C 1
ATOM 742 O O . ALA A 1 92 ? -12.099 -0.593 -2.476 1.00 98.75 92 ALA A O 1
ATOM 743 N N . ILE A 1 93 ? -12.433 0.099 -4.580 1.00 98.81 93 ILE A N 1
ATOM 744 C CA . ILE A 1 93 ? -13.875 0.341 -4.420 1.00 98.81 93 ILE A CA 1
ATOM 745 C C . ILE A 1 93 ? -14.622 -0.974 -4.173 1.00 98.81 93 ILE A C 1
ATOM 747 O O . ILE A 1 93 ? -15.405 -1.057 -3.227 1.00 98.81 93 ILE A O 1
ATOM 751 N N . ALA A 1 94 ? -14.360 -2.013 -4.973 1.00 98.75 94 ALA A N 1
ATOM 752 C CA . ALA A 1 94 ? -15.053 -3.300 -4.867 1.00 98.75 94 ALA A CA 1
ATOM 753 C C . ALA A 1 94 ? -14.850 -3.988 -3.506 1.00 98.75 94 ALA A C 1
ATOM 755 O O . ALA A 1 94 ? -15.730 -4.711 -3.047 1.00 98.75 94 ALA A O 1
ATOM 756 N N . ASN A 1 95 ? -13.716 -3.735 -2.846 1.00 98.62 95 ASN A N 1
ATOM 757 C CA . ASN A 1 95 ? -13.391 -4.284 -1.529 1.00 98.62 95 ASN A CA 1
ATOM 758 C C . ASN A 1 95 ? -13.669 -3.300 -0.373 1.00 98.62 95 ASN A C 1
ATOM 760 O O . ASN A 1 95 ? -13.322 -3.582 0.771 1.00 98.62 95 ASN A O 1
ATOM 764 N N . GLY A 1 96 ? -14.278 -2.137 -0.641 1.00 98.38 96 GLY A N 1
ATOM 765 C CA . GLY A 1 96 ? -14.573 -1.135 0.389 1.00 98.38 96 GLY A CA 1
ATOM 766 C C . GLY A 1 96 ? -13.323 -0.514 1.026 1.00 98.38 96 GLY A C 1
ATOM 767 O O . GLY A 1 96 ? -13.363 -0.090 2.181 1.00 98.38 96 GLY A O 1
ATOM 768 N N . LEU A 1 97 ? -12.208 -0.480 0.297 1.00 98.50 97 LEU A N 1
ATOM 769 C CA . LEU A 1 97 ? -10.903 0.024 0.729 1.00 98.50 97 LEU A CA 1
ATOM 770 C C . LEU A 1 97 ? -10.587 1.414 0.180 1.00 98.50 97 LEU A C 1
ATOM 772 O O . LEU A 1 97 ? -9.625 2.021 0.631 1.00 98.50 97 LEU A O 1
ATOM 776 N N . PHE A 1 98 ? -11.349 1.920 -0.788 1.00 98.75 98 PHE A N 1
ATOM 777 C CA . PHE A 1 98 ? -11.087 3.228 -1.386 1.00 98.75 98 PHE A CA 1
ATOM 778 C C . PHE A 1 98 ? -11.162 4.356 -0.345 1.00 98.75 98 PHE A C 1
ATOM 780 O O . PHE A 1 98 ? -12.153 4.465 0.380 1.00 98.75 98 PHE A O 1
ATOM 787 N N . GLY A 1 99 ? -10.114 5.181 -0.275 1.00 98.75 99 GLY A N 1
ATOM 788 C CA . GLY A 1 99 ? -10.041 6.349 0.602 1.00 98.75 99 GLY A CA 1
ATOM 789 C C . GLY A 1 99 ? -9.826 7.648 -0.170 1.00 98.75 99 GLY A C 1
ATOM 790 O O . GLY A 1 99 ? -10.644 8.558 -0.068 1.00 98.75 99 GLY A O 1
ATOM 791 N N . SER A 1 100 ? -8.740 7.733 -0.938 1.00 98.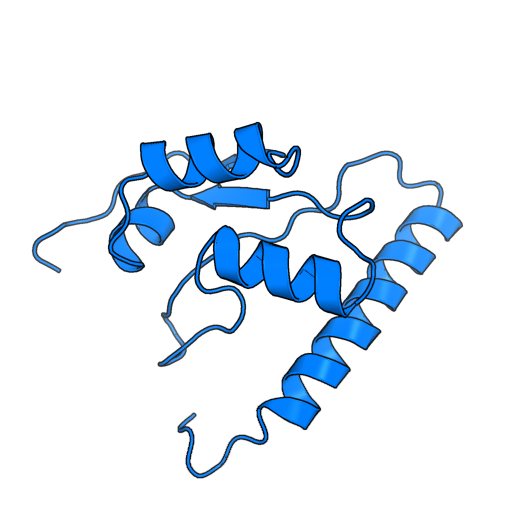81 100 SER A N 1
ATOM 792 C CA . SER A 1 100 ? -8.359 8.938 -1.687 1.00 98.81 100 SER A CA 1
ATOM 793 C C . SER A 1 100 ? -7.561 8.591 -2.948 1.00 98.81 100 SER A C 1
ATOM 795 O O . SER A 1 100 ? -7.313 7.417 -3.240 1.00 98.81 100 SER A O 1
ATOM 797 N N . VAL A 1 101 ? -7.194 9.620 -3.710 1.00 98.75 101 VAL A N 1
ATOM 798 C CA . VAL A 1 101 ? -6.322 9.524 -4.880 1.00 98.75 101 VAL A CA 1
ATOM 799 C C . VAL A 1 101 ? -5.241 10.592 -4.863 1.00 98.75 101 VAL A C 1
ATOM 801 O O . VAL A 1 101 ? -5.513 11.723 -4.457 1.00 98.75 101 VAL A O 1
ATOM 804 N N . ASP A 1 102 ? -4.096 10.255 -5.454 1.00 98.75 102 ASP A N 1
ATOM 805 C CA . ASP A 1 102 ? -3.117 11.221 -5.944 1.00 98.75 102 ASP A CA 1
ATOM 806 C C . ASP A 1 102 ? -3.115 11.239 -7.474 1.00 98.75 102 ASP A C 1
ATOM 808 O O . ASP A 1 102 ? -2.821 10.258 -8.167 1.00 98.75 102 ASP A O 1
ATOM 812 N N . ALA A 1 103 ? -3.519 12.388 -8.015 1.00 98.25 103 ALA A N 1
ATOM 813 C CA . ALA A 1 103 ? -3.731 12.575 -9.440 1.00 98.25 103 ALA A CA 1
ATOM 814 C C . ALA A 1 103 ? -2.438 13.018 -10.131 1.00 98.25 103 ALA A C 1
ATOM 816 O O . ALA A 1 103 ? -2.087 14.198 -10.143 1.00 98.25 103 ALA A O 1
ATOM 817 N N . ASN A 1 104 ? -1.753 12.067 -10.755 1.00 98.19 104 ASN A N 1
ATOM 818 C CA . ASN A 1 104 ? -0.592 12.321 -11.597 1.00 98.19 104 ASN A CA 1
ATOM 819 C C . ASN A 1 104 ? -0.528 11.318 -12.764 1.00 98.19 104 ASN A C 1
ATOM 821 O O . ASN A 1 104 ? -1.523 10.680 -13.111 1.00 98.19 104 ASN A O 1
ATOM 825 N N . ARG A 1 105 ? 0.617 11.229 -13.438 1.00 95.94 105 ARG A N 1
ATOM 826 C CA . ARG A 1 105 ? 0.866 10.251 -14.497 1.00 95.94 105 ARG A CA 1
ATOM 827 C C . ARG A 1 105 ? 2.365 9.963 -14.576 1.00 95.94 105 ARG A C 1
ATOM 829 O O . ARG A 1 105 ? 3.161 10.897 -14.544 1.00 95.94 105 ARG A O 1
ATOM 836 N N . GLY A 1 106 ? 2.709 8.692 -14.763 1.00 93.88 106 GLY A N 1
ATOM 837 C CA . GLY A 1 106 ? 4.058 8.254 -15.111 1.00 93.88 106 GLY A CA 1
ATOM 838 C C . GLY A 1 106 ? 4.402 8.362 -16.594 1.00 93.88 106 GLY A C 1
ATOM 839 O O . GLY A 1 106 ? 3.559 8.663 -17.449 1.00 93.88 106 GLY A O 1
ATOM 840 N N . ASP A 1 107 ? 5.649 8.031 -16.907 1.00 95.06 107 ASP A N 1
ATOM 841 C CA . ASP A 1 107 ? 6.104 7.810 -18.275 1.00 95.06 107 ASP A CA 1
ATOM 842 C C . ASP A 1 107 ? 6.238 6.297 -18.534 1.00 95.06 107 ASP A C 1
ATOM 844 O O . ASP A 1 107 ? 7.045 5.645 -17.873 1.00 95.06 107 ASP A O 1
ATOM 848 N N . PRO A 1 108 ? 5.471 5.706 -19.471 1.00 89.94 108 PRO A N 1
ATOM 849 C CA . PRO A 1 108 ? 5.576 4.281 -19.781 1.00 89.94 108 PRO A CA 1
ATOM 850 C C . PRO A 1 108 ? 6.884 3.874 -20.490 1.00 89.94 108 PRO A C 1
ATOM 852 O O . PRO A 1 108 ? 7.045 2.696 -20.806 1.00 89.94 108 PRO A O 1
ATOM 855 N N . GLN A 1 109 ? 7.762 4.823 -20.832 1.00 91.94 109 GLN A N 1
ATOM 856 C CA . GLN A 1 109 ? 9.081 4.587 -21.431 1.00 91.94 109 GLN A CA 1
ATOM 857 C C . GLN A 1 109 ? 10.248 4.770 -20.441 1.00 91.94 109 GLN A C 1
ATOM 859 O O . GLN A 1 109 ? 11.394 4.579 -20.856 1.00 91.94 109 GLN A O 1
ATOM 864 N N . ASN A 1 110 ? 9.980 5.152 -19.185 1.00 66.88 110 ASN A N 1
ATOM 865 C CA . ASN A 1 110 ? 11.006 5.231 -18.135 1.00 66.88 110 ASN A CA 1
ATOM 866 C C . ASN A 1 110 ? 11.552 3.857 -17.724 1.00 66.88 110 ASN A C 1
ATOM 868 O O . ASN A 1 110 ? 10.824 2.846 -17.859 1.00 66.88 110 ASN A O 1
#

Mean predicted aligned error: 2.3 Å

Solvent-accessible surface area (backbone atoms only — not comparable to full-atom values): 6294 Å² total; per-residue (Å²): 128,56,76,93,81,52,58,66,68,59,53,52,54,52,51,48,56,50,52,50,53,51,54,52,49,36,56,75,73,64,56,85,72,84,45,67,50,62,37,32,30,47,75,94,44,83,63,39,83,37,25,38,62,66,48,38,49,52,50,25,59,76,64,75,36,58,90,66,43,26,32,29,50,33,32,31,32,28,47,73,55,75,39,52,45,66,54,48,51,52,52,26,50,77,69,71,28,61,64,50,71,45,93,62,74,66,66,96,84,114

Sequence (110 aa):
DTLLNTDLRRERAQLGRFMHLVVEHARRIGFAGTLLIEPKPMEPTKHQYDHDAAAVHAFLLQFGLEREIKLNIEANHATLAGHSFQHELAYAIANGLFGSVDANRGDPQN